Protein AF-A0A7H4M427-F1 (afdb_monomer)

pLDDT: mean 87.04, std 10.39, range [57.47, 96.81]

Solvent-accessible surface area (backbone atoms only — not comparable to full-atom values): 3321 Å² total; per-residue (Å²): 136,84,64,71,43,78,47,73,61,45,64,43,70,60,90,92,44,66,80,36,73,66,43,68,50,74,37,53,83,92,62,86,86,85,91,86,80,79,85,73,84,77,69,90,87,118

Nearest PDB structures (foldseek):
  5zxd-assembly1_A  TM=6.402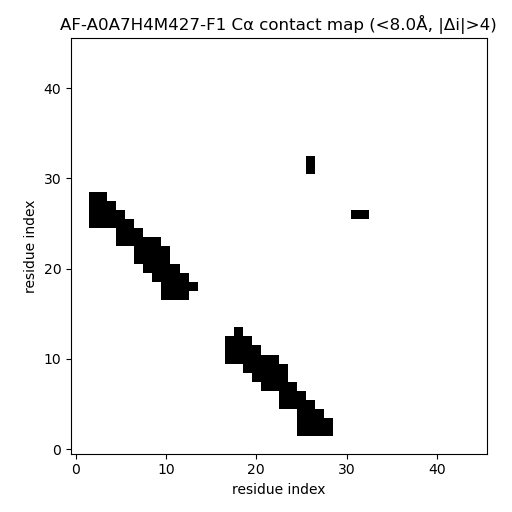E-01  e=7.248E+00  Homo sapiens

Structure (mmCIF, N/CA/C/O backbone):
data_AF-A0A7H4M427-F1
#
_entry.id   AF-A0A7H4M427-F1
#
loop_
_atom_site.group_PDB
_atom_site.id
_atom_site.type_symbol
_atom_site.label_atom_id
_atom_site.label_alt_id
_atom_site.label_comp_id
_atom_site.label_asym_id
_atom_site.label_entity_id
_atom_site.label_seq_id
_atom_site.pdbx_PDB_ins_code
_atom_site.Cartn_x
_atom_site.Cartn_y
_atom_site.Cartn_z
_atom_site.occupancy
_atom_site.B_iso_or_equiv
_atom_site.auth_seq_id
_atom_site.auth_comp_id
_atom_site.auth_asym_id
_atom_site.auth_atom_id
_atom_site.pdbx_PDB_model_num
ATOM 1 N N . MET A 1 1 ? -12.126 -5.373 17.990 1.00 66.75 1 MET A N 1
ATOM 2 C CA . MET A 1 1 ? -11.953 -3.987 17.502 1.00 66.75 1 MET A CA 1
ATOM 3 C C . MET A 1 1 ? -12.238 -3.947 16.012 1.00 66.75 1 MET A C 1
ATOM 5 O O . MET A 1 1 ? -11.658 -4.749 15.293 1.00 66.75 1 MET A O 1
ATOM 9 N N . SER A 1 2 ? -13.137 -3.066 15.567 1.00 85.69 2 SER A N 1
ATOM 10 C CA . SER A 1 2 ? -13.325 -2.764 14.142 1.00 85.69 2 SER A CA 1
ATOM 11 C C . SER A 1 2 ? -12.374 -1.634 13.761 1.00 85.69 2 SER A C 1
ATOM 13 O O . SER A 1 2 ? -12.369 -0.604 14.433 1.00 85.69 2 SER A O 1
ATOM 15 N N . TRP A 1 3 ? -11.575 -1.819 12.713 1.00 94.12 3 TRP A N 1
ATOM 16 C CA . TRP A 1 3 ? -10.767 -0.742 12.135 1.00 94.12 3 TRP A CA 1
ATOM 17 C C . TRP A 1 3 ? -11.679 0.219 11.366 1.00 94.12 3 TRP A C 1
ATOM 19 O O . TRP A 1 3 ? -12.689 -0.217 10.812 1.00 94.12 3 TRP A O 1
ATOM 29 N N . LEU A 1 4 ? -11.332 1.508 11.322 1.00 95.56 4 LEU A N 1
ATOM 30 C CA . LEU A 1 4 ? -12.047 2.474 10.482 1.00 95.56 4 LEU A CA 1
ATOM 31 C C . LEU A 1 4 ? -11.668 2.285 9.008 1.00 95.56 4 LEU A C 1
ATOM 33 O O . LEU A 1 4 ? -12.520 2.352 8.128 1.00 95.56 4 LEU A O 1
ATOM 37 N N . LEU A 1 5 ? -10.386 2.014 8.754 1.00 94.69 5 LEU A N 1
ATOM 38 C CA . LEU A 1 5 ? -9.859 1.682 7.436 1.00 94.69 5 LEU A CA 1
ATOM 39 C C . LEU A 1 5 ? -8.889 0.506 7.563 1.00 94.69 5 LEU A C 1
ATOM 41 O O . LEU A 1 5 ? -8.001 0.503 8.416 1.00 94.69 5 LEU A O 1
ATOM 45 N N . GLU A 1 6 ? -9.050 -0.486 6.691 1.00 95.38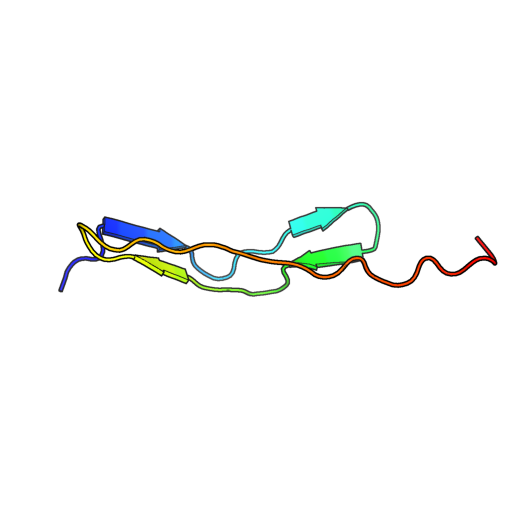 6 GLU A N 1
ATOM 46 C CA . GLU A 1 6 ? -8.141 -1.621 6.564 1.00 95.38 6 GLU A CA 1
ATOM 47 C C . GLU A 1 6 ? -7.781 -1.822 5.087 1.00 95.38 6 GLU A C 1
ATOM 49 O O . GLU A 1 6 ? -8.649 -2.016 4.239 1.00 95.38 6 GLU A O 1
ATOM 54 N N . MET A 1 7 ? -6.485 -1.789 4.786 1.00 95.00 7 MET A N 1
ATOM 55 C CA . MET A 1 7 ? -5.911 -2.093 3.479 1.00 95.00 7 MET A CA 1
ATOM 56 C C . MET A 1 7 ? -5.020 -3.324 3.625 1.00 95.00 7 MET A C 1
ATOM 58 O O . MET A 1 7 ? -4.134 -3.351 4.480 1.00 95.00 7 MET A O 1
ATOM 62 N N . LYS A 1 8 ? -5.249 -4.349 2.803 1.00 95.88 8 LYS A N 1
ATOM 63 C CA . LYS A 1 8 ? -4.507 -5.616 2.858 1.00 95.88 8 LYS A CA 1
ATOM 64 C C . LYS A 1 8 ? -3.741 -5.837 1.571 1.00 95.88 8 LYS A C 1
ATOM 66 O O . LYS A 1 8 ? -4.326 -5.723 0.498 1.00 95.88 8 LYS A O 1
ATOM 71 N N . ASN A 1 9 ? -2.476 -6.218 1.714 1.00 96.81 9 ASN A N 1
ATOM 72 C CA . ASN A 1 9 ? -1.611 -6.688 0.632 1.00 96.81 9 ASN A CA 1
ATOM 73 C C . ASN A 1 9 ? -1.634 -5.760 -0.594 1.00 96.81 9 ASN A C 1
ATOM 75 O O . ASN A 1 9 ? -1.731 -6.209 -1.735 1.00 96.81 9 ASN A O 1
ATOM 79 N N . ILE A 1 10 ? -1.594 -4.448 -0.357 1.00 95.12 10 ILE A N 1
ATOM 80 C CA . ILE A 1 10 ? -1.595 -3.456 -1.422 1.00 95.12 10 ILE A CA 1
ATOM 81 C C . ILE A 1 10 ? -0.249 -3.480 -2.148 1.00 95.12 10 ILE A C 1
ATOM 83 O O . ILE A 1 10 ? 0.819 -3.391 -1.537 1.00 95.12 10 ILE A O 1
ATOM 87 N N . THR A 1 11 ? -0.325 -3.572 -3.473 1.00 94.56 11 THR A N 1
ATOM 88 C CA . THR A 1 11 ? 0.818 -3.484 -4.381 1.00 94.56 11 THR A CA 1
ATOM 89 C C . THR A 1 11 ? 0.523 -2.412 -5.422 1.00 94.56 11 THR A C 1
ATOM 91 O O . THR A 1 11 ? -0.545 -2.398 -6.036 1.00 94.56 11 THR A O 1
ATOM 94 N N . LYS A 1 12 ? 1.471 -1.496 -5.625 1.00 90.25 12 LYS A N 1
ATOM 95 C CA . LYS A 1 12 ? 1.391 -0.429 -6.626 1.00 90.25 12 LYS A CA 1
ATOM 96 C C . LYS A 1 12 ? 2.610 -0.505 -7.527 1.00 90.25 12 LYS A C 1
ATOM 98 O O . LYS A 1 12 ? 3.740 -0.423 -7.051 1.00 90.25 12 LYS A O 1
ATOM 103 N N . THR A 1 13 ? 2.366 -0.589 -8.827 1.00 91.81 13 THR A N 1
ATOM 104 C CA . THR A 1 13 ? 3.408 -0.735 -9.845 1.00 91.81 13 THR A CA 1
ATOM 105 C C . THR A 1 13 ? 3.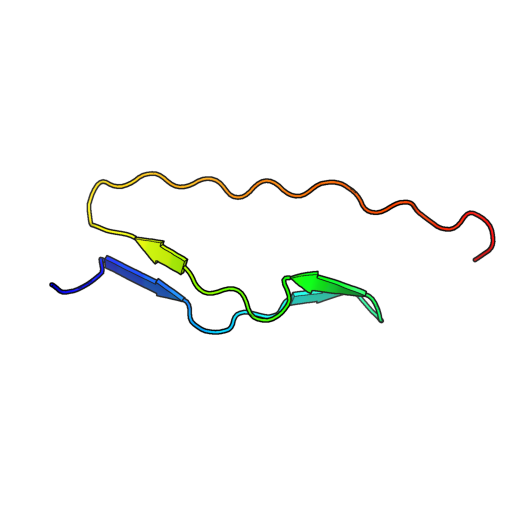360 0.431 -10.828 1.00 91.81 13 THR A C 1
ATOM 107 O O . THR A 1 13 ? 2.278 0.881 -11.208 1.00 91.81 13 THR A O 1
ATOM 110 N N . PHE A 1 14 ? 4.533 0.899 -11.248 1.00 89.62 14 PHE A N 1
ATOM 111 C CA . PHE A 1 14 ? 4.738 1.843 -12.343 1.00 89.62 14 PHE A CA 1
ATOM 112 C C . PHE A 1 14 ? 5.700 1.197 -13.350 1.00 89.62 14 PHE A C 1
ATOM 114 O O . PHE A 1 14 ? 6.897 1.077 -13.094 1.00 89.62 14 PHE A O 1
ATOM 121 N N . GLY A 1 15 ? 5.172 0.716 -14.479 1.00 89.44 15 GLY A N 1
ATOM 122 C CA . GLY A 1 15 ? 5.954 -0.076 -15.434 1.00 89.44 15 GLY A CA 1
ATOM 123 C C . GLY A 1 15 ? 6.437 -1.394 -14.818 1.00 89.44 15 GLY A C 1
ATOM 124 O O . GLY A 1 15 ? 5.629 -2.186 -14.343 1.00 89.44 15 GLY A O 1
ATOM 125 N N . THR A 1 16 ? 7.750 -1.624 -14.808 1.00 88.12 16 THR A N 1
ATOM 126 C CA . THR A 1 16 ? 8.384 -2.796 -14.170 1.00 88.12 16 THR A CA 1
ATOM 127 C C . THR A 1 16 ? 8.715 -2.577 -12.692 1.00 88.12 16 THR A C 1
ATOM 129 O O . THR A 1 16 ? 9.112 -3.515 -12.002 1.00 88.12 16 THR A O 1
ATOM 132 N N . VAL A 1 17 ? 8.549 -1.354 -12.181 1.00 87.88 17 VAL A N 1
ATOM 133 C CA . VAL A 1 17 ? 8.895 -1.000 -10.804 1.00 87.88 17 VAL A CA 1
ATOM 134 C C . VAL A 1 17 ? 7.688 -1.194 -9.901 1.00 87.88 17 VAL A C 1
ATOM 136 O O . VAL A 1 17 ? 6.668 -0.522 -10.058 1.00 87.88 17 VAL A O 1
ATOM 139 N N . LYS A 1 18 ? 7.818 -2.062 -8.896 1.00 89.56 18 LYS A N 1
ATOM 140 C CA . LYS A 1 18 ? 6.874 -2.113 -7.776 1.00 89.56 18 LYS A CA 1
ATOM 141 C C . LYS A 1 18 ? 7.224 -1.013 -6.775 1.00 89.56 18 LYS A C 1
ATOM 143 O O . LYS A 1 18 ? 8.182 -1.142 -6.021 1.00 89.56 18 LYS A O 1
ATOM 148 N N . ALA A 1 19 ? 6.464 0.077 -6.786 1.00 86.81 19 ALA A N 1
ATOM 149 C CA . ALA A 1 19 ? 6.641 1.179 -5.840 1.00 86.81 19 ALA A CA 1
ATOM 150 C C . ALA A 1 19 ? 6.178 0.816 -4.425 1.00 86.81 19 ALA A C 1
ATOM 152 O O . ALA A 1 19 ? 6.741 1.295 -3.448 1.00 86.81 19 ALA A O 1
ATOM 153 N N . ILE A 1 20 ? 5.156 -0.031 -4.321 1.00 90.31 20 ILE A N 1
ATOM 154 C CA . ILE A 1 20 ? 4.693 -0.627 -3.068 1.00 90.31 20 ILE A CA 1
ATOM 155 C C . ILE A 1 20 ? 4.498 -2.112 -3.363 1.00 90.31 20 ILE A C 1
ATOM 157 O O . ILE A 1 20 ? 3.847 -2.428 -4.357 1.00 90.31 20 ILE A O 1
ATOM 161 N N . ASP A 1 21 ? 5.048 -3.009 -2.545 1.00 93.44 21 ASP A N 1
ATOM 162 C CA . ASP A 1 21 ? 4.881 -4.458 -2.715 1.00 93.44 21 ASP A CA 1
ATOM 163 C C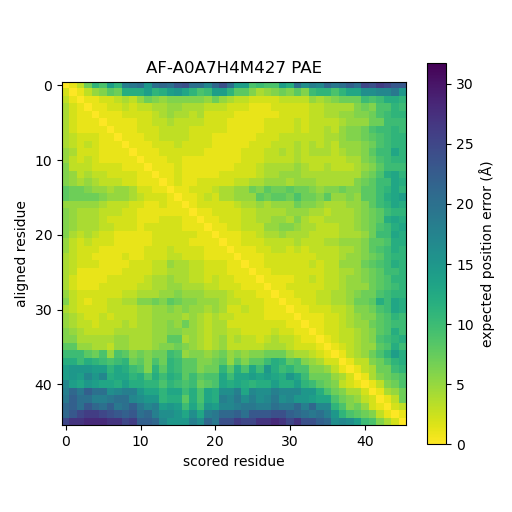 . ASP A 1 21 ? 4.410 -5.096 -1.408 1.00 93.44 21 ASP A C 1
ATOM 165 O O . ASP A 1 21 ? 5.116 -5.057 -0.403 1.00 93.44 21 ASP A O 1
ATOM 169 N N . ASN A 1 22 ? 3.206 -5.672 -1.436 1.00 95.88 22 ASN A N 1
ATOM 170 C CA . ASN A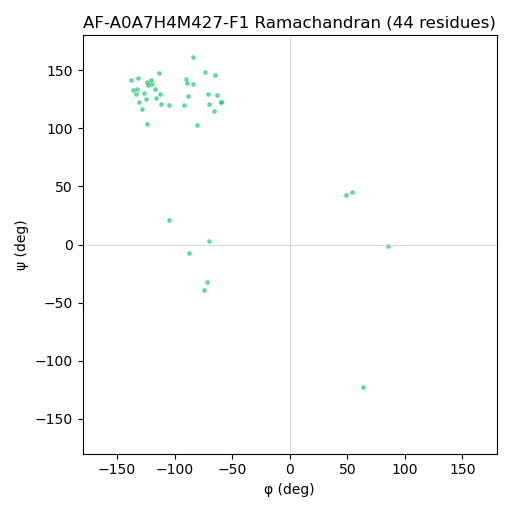 1 22 ? 2.607 -6.434 -0.343 1.00 95.88 22 ASN A CA 1
ATOM 171 C C . ASN A 1 22 ? 2.550 -5.695 1.011 1.00 95.88 22 ASN A C 1
ATOM 173 O O . ASN A 1 22 ? 2.862 -6.254 2.064 1.00 95.88 22 ASN A O 1
ATOM 177 N N . VAL A 1 23 ? 2.133 -4.428 0.999 1.00 92.81 23 VAL A N 1
ATOM 178 C CA . VAL A 1 23 ? 1.991 -3.631 2.227 1.00 92.81 23 VAL A CA 1
ATOM 179 C C . VAL A 1 23 ? 0.579 -3.780 2.793 1.00 92.81 23 VAL A C 1
ATOM 181 O O . VAL A 1 23 ? -0.393 -3.836 2.050 1.00 92.81 23 VAL A O 1
ATOM 184 N N . SER A 1 24 ? 0.437 -3.836 4.116 1.00 95.00 24 SER A N 1
ATOM 185 C CA . SER A 1 24 ? -0.868 -3.807 4.789 1.00 95.00 24 SER A CA 1
ATOM 186 C C . SER A 1 24 ? -0.909 -2.666 5.796 1.00 95.00 24 SER A C 1
ATOM 188 O O . SER A 1 24 ? 0.074 -2.421 6.491 1.00 95.00 24 SER A O 1
ATOM 190 N N . LEU A 1 25 ? -2.044 -1.972 5.876 1.00 94.44 25 LEU A N 1
ATOM 191 C CA . LEU A 1 25 ? -2.232 -0.814 6.744 1.00 94.44 25 LEU A CA 1
ATOM 192 C C . LEU A 1 25 ? -3.601 -0.864 7.420 1.00 94.44 25 LEU A C 1
ATOM 194 O O . LEU A 1 25 ? -4.599 -1.247 6.810 1.00 94.44 25 LEU A O 1
ATOM 198 N N . ARG A 1 26 ? -3.648 -0.451 8.683 1.00 95.25 26 ARG A N 1
ATOM 199 C CA . ARG A 1 26 ? -4.865 -0.330 9.486 1.00 95.25 26 ARG A CA 1
ATOM 200 C C . ARG A 1 26 ? -4.864 1.026 10.161 1.00 95.25 26 ARG A C 1
ATOM 202 O O . ARG A 1 26 ? -3.807 1.490 10.570 1.00 95.25 26 ARG A O 1
ATOM 209 N N . LEU A 1 27 ? -6.041 1.622 10.271 1.00 95.12 27 LEU A N 1
ATOM 210 C CA . LEU A 1 27 ? -6.254 2.902 10.932 1.00 95.12 27 LEU A CA 1
ATOM 211 C C . LEU A 1 27 ? -7.449 2.804 11.873 1.00 95.12 27 LEU A C 1
ATOM 213 O O . LEU A 1 27 ? -8.520 2.302 11.504 1.00 95.12 27 LEU A O 1
ATOM 217 N N . ASN A 1 28 ? -7.264 3.318 13.082 1.00 95.44 28 ASN A N 1
ATOM 218 C CA . ASN A 1 28 ? -8.338 3.534 14.039 1.00 95.44 28 ASN A CA 1
ATOM 219 C C . ASN A 1 28 ? -9.047 4.869 13.776 1.00 95.44 28 ASN A C 1
ATOM 221 O O . ASN A 1 28 ? -8.515 5.767 13.123 1.00 95.44 28 ASN A O 1
ATOM 225 N N . ALA A 1 29 ? -10.258 5.024 14.312 1.00 94.50 29 ALA A N 1
ATOM 226 C CA . ALA A 1 29 ? -10.935 6.315 14.279 1.00 94.50 29 ALA A CA 1
ATOM 227 C C . ALA A 1 29 ? -10.142 7.356 15.089 1.00 94.50 29 ALA A C 1
ATOM 229 O O . ALA A 1 29 ? -9.795 7.111 16.242 1.00 94.50 29 ALA A O 1
ATOM 230 N N . GLY A 1 30 ? -9.859 8.508 14.474 1.00 94.88 30 GLY A N 1
ATOM 231 C CA . GLY A 1 30 ? -9.069 9.587 15.080 1.00 94.88 30 GLY A CA 1
ATOM 232 C C . GLY A 1 30 ? -7.547 9.450 14.928 1.00 94.88 30 GLY A C 1
ATOM 233 O O . GLY A 1 30 ? -6.823 10.339 15.365 1.00 94.88 30 GLY A O 1
ATOM 234 N N . GLU A 1 31 ? -7.051 8.381 14.302 1.00 94.31 31 GLU A N 1
ATOM 235 C CA . GLU A 1 31 ? -5.623 8.183 14.034 1.00 94.31 31 GLU A CA 1
ATOM 236 C C . GLU A 1 31 ? -5.189 8.899 12.742 1.00 94.31 31 GLU A C 1
ATOM 238 O O . GLU A 1 31 ? -5.889 8.853 11.729 1.00 94.31 31 GLU A O 1
ATOM 243 N N . VAL A 1 32 ? -4.021 9.552 12.768 1.00 93.38 32 VAL A N 1
ATOM 244 C CA . VAL A 1 32 ? -3.425 10.225 11.603 1.00 93.38 32 VAL A CA 1
ATOM 245 C C . VAL A 1 32 ? -2.163 9.479 11.188 1.00 93.38 32 VAL A C 1
ATOM 247 O O . VAL A 1 32 ? -1.216 9.376 11.964 1.00 93.38 32 VAL A O 1
ATOM 250 N N . VAL A 1 33 ? -2.132 8.992 9.947 1.00 91.06 33 VAL A N 1
ATOM 251 C CA . VAL A 1 33 ? -0.984 8.282 9.367 1.00 91.06 33 VAL A CA 1
ATOM 252 C C . VAL A 1 33 ? -0.531 8.995 8.098 1.00 91.06 33 VAL A C 1
ATOM 254 O O . VAL A 1 33 ? -1.352 9.375 7.265 1.00 91.06 33 VAL A O 1
ATOM 257 N N . SER A 1 34 ? 0.784 9.142 7.938 1.00 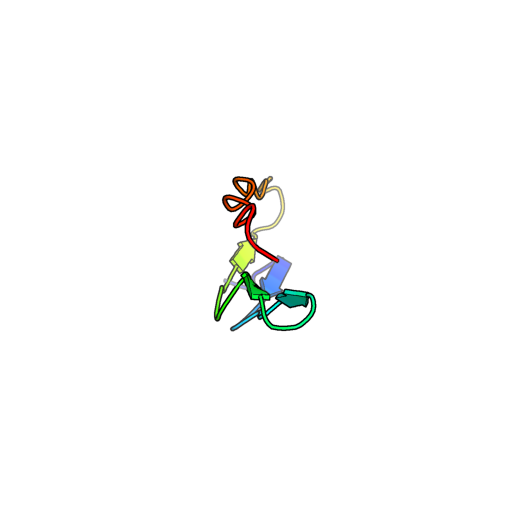90.31 34 SER A N 1
ATOM 258 C CA . SER A 1 34 ? 1.414 9.642 6.715 1.00 90.31 34 SER A CA 1
ATOM 259 C C . SER A 1 34 ? 2.346 8.581 6.140 1.00 90.31 34 SER A C 1
ATOM 261 O O . SER A 1 34 ? 3.074 7.917 6.879 1.00 90.31 34 SER A O 1
ATOM 263 N N . LEU A 1 35 ? 2.320 8.417 4.819 1.00 85.25 35 LEU A N 1
ATOM 264 C CA . LEU A 1 35 ? 3.203 7.512 4.091 1.00 85.25 35 LEU A CA 1
ATOM 265 C C . LEU A 1 35 ? 4.272 8.335 3.375 1.00 85.25 35 LEU A C 1
ATOM 267 O O . LEU A 1 35 ? 3.956 9.143 2.504 1.00 85.25 35 LEU A O 1
ATOM 271 N N . CYS A 1 36 ? 5.538 8.090 3.708 1.00 85.44 36 CYS A N 1
ATOM 272 C CA . CYS A 1 36 ? 6.681 8.704 3.040 1.00 85.44 36 CYS A CA 1
ATOM 273 C C . CYS A 1 36 ? 7.464 7.644 2.268 1.00 85.44 36 CYS A C 1
ATOM 275 O O . CYS A 1 36 ? 7.845 6.614 2.823 1.00 85.44 36 CYS A O 1
ATOM 277 N N . ALA A 1 37 ? 7.744 7.921 0.997 1.00 77.75 37 ALA A N 1
ATOM 278 C CA . ALA A 1 37 ? 8.613 7.103 0.162 1.00 77.75 37 ALA A CA 1
ATOM 279 C C . ALA A 1 37 ? 9.878 7.886 -0.196 1.00 77.75 37 ALA A C 1
ATOM 281 O O . ALA A 1 37 ? 9.844 9.104 -0.375 1.00 77.75 37 ALA A O 1
ATOM 282 N N . LYS A 1 38 ? 10.997 7.176 -0.332 1.00 78.88 38 LYS A N 1
ATOM 283 C CA . LYS A 1 38 ? 12.216 7.734 -0.916 1.00 78.88 38 LYS A CA 1
ATOM 284 C C . LYS A 1 38 ? 12.180 7.514 -2.425 1.00 78.88 38 LYS A C 1
ATOM 286 O O . LYS A 1 38 ? 11.821 6.429 -2.878 1.00 78.88 38 LYS A O 1
ATOM 291 N N . THR A 1 39 ? 12.592 8.511 -3.202 1.00 76.50 39 THR A N 1
ATOM 292 C CA . THR A 1 39 ? 12.817 8.335 -4.640 1.00 76.50 39 THR A CA 1
ATOM 293 C C . THR A 1 39 ? 13.887 7.265 -4.850 1.00 76.50 39 THR A C 1
ATOM 295 O O . THR A 1 39 ? 14.995 7.376 -4.318 1.00 76.50 39 THR A O 1
ATOM 298 N N . ALA A 1 40 ? 13.553 6.211 -5.595 1.00 71.69 40 ALA A N 1
ATOM 299 C CA . ALA A 1 40 ? 14.524 5.197 -5.982 1.00 71.69 40 ALA A CA 1
ATOM 300 C C . ALA A 1 40 ? 15.590 5.819 -6.908 1.00 71.69 40 ALA A C 1
ATOM 302 O O . ALA A 1 40 ? 15.260 6.714 -7.691 1.00 71.69 40 ALA A O 1
ATOM 303 N N . PRO A 1 41 ? 16.860 5.382 -6.839 1.00 72.12 41 PRO A N 1
ATOM 304 C CA . PRO A 1 41 ? 17.883 5.857 -7.759 1.00 72.12 41 PRO A CA 1
ATOM 305 C C . PRO A 1 41 ? 17.477 5.519 -9.196 1.00 72.12 41 PRO A C 1
ATOM 307 O O . PRO A 1 41 ? 17.241 4.359 -9.534 1.00 72.12 41 PRO A O 1
ATOM 310 N N . VAL A 1 42 ? 17.391 6.545 -10.041 1.00 70.00 42 VAL A N 1
ATOM 311 C CA . VAL A 1 42 ? 17.235 6.359 -11.483 1.00 70.00 42 VAL A CA 1
ATOM 312 C C . VAL A 1 42 ? 18.559 5.800 -11.989 1.00 70.00 42 VAL A C 1
ATOM 314 O O . VAL A 1 42 ? 19.599 6.423 -11.783 1.00 70.00 42 VAL A O 1
ATOM 317 N N . ASN A 1 43 ? 18.550 4.611 -12.596 1.00 68.44 43 ASN A N 1
ATOM 318 C CA . ASN A 1 43 ? 19.736 4.103 -13.278 1.00 68.44 43 ASN A CA 1
ATOM 319 C C . ASN A 1 43 ? 20.003 5.025 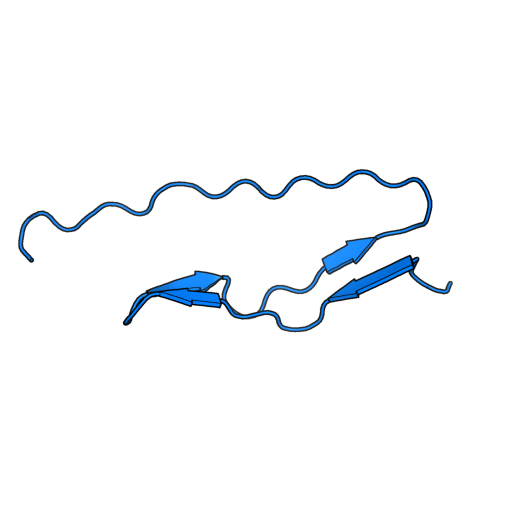-14.480 1.00 68.44 43 ASN A C 1
ATOM 321 O O . ASN A 1 43 ? 19.183 5.041 -15.393 1.00 68.44 43 ASN A O 1
ATOM 325 N N . PRO A 1 44 ? 21.117 5.774 -14.526 1.00 66.56 44 PRO A N 1
ATOM 326 C CA . PRO A 1 44 ? 21.374 6.731 -15.603 1.00 66.56 44 PRO A CA 1
ATOM 327 C C . PRO A 1 44 ? 21.680 6.064 -16.957 1.00 66.56 44 PRO A C 1
ATOM 329 O O . PRO A 1 44 ? 22.014 6.760 -17.909 1.00 66.56 44 PRO A O 1
ATOM 332 N N . ARG A 1 45 ? 21.623 4.727 -17.047 1.00 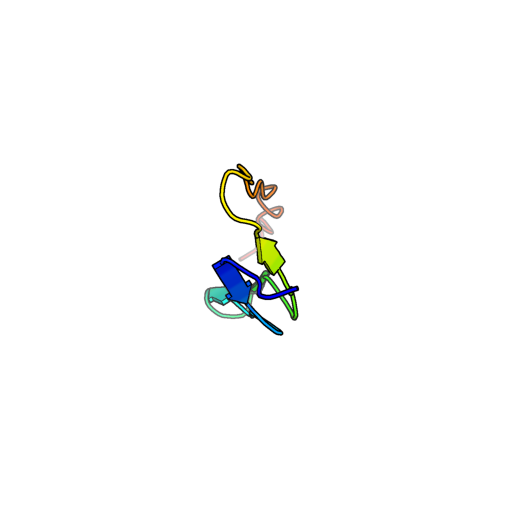64.38 45 ARG A N 1
ATOM 333 C CA . ARG A 1 45 ? 21.886 3.951 -18.271 1.00 64.38 45 ARG A CA 1
ATOM 334 C C . ARG A 1 45 ? 20.630 3.383 -18.951 1.00 64.38 45 ARG A C 1
ATOM 336 O O . ARG A 1 45 ? 20.759 2.397 -19.673 1.00 64.38 45 ARG A O 1
ATOM 343 N N . SER A 1 46 ? 19.442 3.930 -18.691 1.00 57.47 46 SER A N 1
ATOM 344 C CA . SER A 1 46 ? 18.223 3.618 -19.460 1.00 57.47 46 SER A CA 1
ATOM 345 C C . SER A 1 46 ? 17.997 4.627 -20.572 1.00 57.47 46 SER A C 1
ATOM 347 O O . SER A 1 46 ? 17.999 5.829 -20.223 1.00 57.47 46 SER A O 1
#

Sequence (46 aa):
MSWLLEMKNITKTFGTVKAIDNVSLRLNAGEVVSLCAKTAPVNPRS

InterPro domains:
  IPR027417 P-loop containing nucleoside triphosphate hydrolase [G3DSA:3.40.50.300] (4-40)
  IPR027417 P-loop containing nucleoside triphosphate hydrolase [SSF52540] (3-36)

Secondary structure (DSSP, 8-state):
---SEEEEEEEEEETTEEEEEEEEEEE-TT-------PPPPP-TT-

Foldseek 3Di:
DDFPDKDFQDWDDDVPDTQDGGDIDTHHVPDDDDDDDDDDDDPPPD

Radius of gyration: 14.73 Å; Cα contacts (8 Å, |Δi|>4): 47; chains: 1; bounding box: 35×17×37 Å

Mean predicted aligned error: 6.0 Å

Organism: N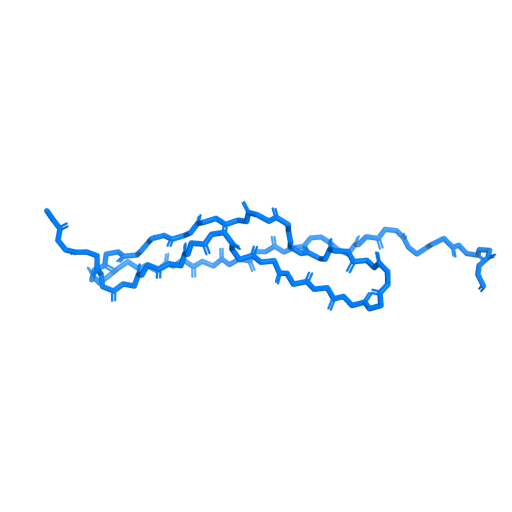CBI:txid1134687